Protein AF-A0A935AK00-F1 (afdb_monomer_lite)

Structure (mmCIF, N/CA/C/O backbone):
data_AF-A0A935AK00-F1
#
_entry.id   AF-A0A935AK00-F1
#
loop_
_atom_site.group_PDB
_atom_site.id
_atom_site.type_symbol
_atom_site.label_atom_id
_atom_site.label_alt_id
_atom_site.label_comp_id
_atom_site.label_asym_id
_atom_site.label_entity_id
_atom_site.label_seq_id
_atom_site.pdbx_PDB_ins_code
_atom_site.Cartn_x
_atom_site.Cartn_y
_atom_site.Cartn_z
_atom_site.occupancy
_atom_site.B_iso_or_equiv
_atom_site.auth_seq_id
_atom_site.auth_comp_id
_atom_site.auth_asym_id
_atom_site.auth_atom_id
_atom_site.pdbx_PDB_model_num
ATOM 1 N N . MET A 1 1 ? 12.356 0.654 -37.102 1.00 52.47 1 MET A N 1
ATOM 2 C CA . MET A 1 1 ? 11.130 1.176 -36.455 1.00 52.47 1 MET A CA 1
ATOM 3 C C . MET A 1 1 ? 11.361 2.660 -36.220 1.00 52.47 1 MET A C 1
ATOM 5 O O . MET A 1 1 ? 12.480 2.966 -35.830 1.00 52.47 1 MET A O 1
ATOM 9 N N . PRO A 1 2 ? 10.416 3.569 -36.516 1.00 53.50 2 PRO A N 1
ATOM 10 C CA . PRO A 1 2 ? 10.670 5.002 -36.374 1.00 53.50 2 PRO A CA 1
ATOM 11 C C . PRO A 1 2 ? 10.913 5.321 -34.895 1.00 53.50 2 PRO A C 1
ATOM 13 O O . PRO A 1 2 ? 10.104 4.931 -34.055 1.00 53.50 2 PRO A O 1
ATOM 16 N N . GLU A 1 3 ? 12.024 5.985 -34.583 1.00 53.09 3 GLU A N 1
ATOM 17 C CA . GLU A 1 3 ? 12.481 6.268 -33.212 1.00 53.09 3 GLU A CA 1
ATOM 18 C C . GLU A 1 3 ? 11.449 7.058 -32.379 1.00 53.09 3 GLU A C 1
ATOM 20 O O . GLU A 1 3 ? 11.366 6.891 -31.158 1.00 53.09 3 GLU A O 1
ATOM 25 N N . ASP A 1 4 ? 10.591 7.846 -33.033 1.00 55.22 4 ASP A N 1
ATOM 26 C CA . ASP A 1 4 ? 9.496 8.590 -32.396 1.00 55.22 4 ASP A CA 1
ATOM 27 C C . ASP A 1 4 ? 8.400 7.679 -31.824 1.00 55.22 4 ASP A C 1
ATOM 29 O O . ASP A 1 4 ? 7.895 7.913 -30.726 1.00 55.22 4 ASP A O 1
ATOM 33 N N . LEU A 1 5 ? 8.101 6.568 -32.504 1.00 57.00 5 LEU A N 1
ATOM 34 C CA . LEU A 1 5 ? 7.091 5.593 -32.078 1.00 57.00 5 LEU A CA 1
ATOM 35 C C . LEU A 1 5 ? 7.535 4.833 -30.822 1.00 57.00 5 LEU A C 1
ATOM 37 O O . LEU A 1 5 ? 6.721 4.535 -29.949 1.00 57.00 5 LEU A O 1
ATOM 41 N N . SER A 1 6 ? 8.838 4.560 -30.700 1.00 57.97 6 SER A N 1
ATOM 42 C CA . SER A 1 6 ? 9.417 4.017 -29.469 1.00 57.97 6 SER A CA 1
ATOM 43 C C . SER A 1 6 ? 9.352 5.024 -28.323 1.00 57.97 6 SER A C 1
ATOM 45 O O . SER A 1 6 ? 8.988 4.647 -27.214 1.00 57.97 6 SER A O 1
ATOM 47 N N . LYS A 1 7 ? 9.637 6.306 -28.579 1.00 61.53 7 LYS A N 1
ATOM 48 C CA . LYS A 1 7 ? 9.660 7.359 -27.552 1.00 61.53 7 LYS A CA 1
ATOM 49 C C . LYS A 1 7 ? 8.280 7.628 -26.952 1.00 61.53 7 LYS A C 1
ATOM 51 O O . LYS A 1 7 ? 8.163 7.766 -25.734 1.00 61.53 7 LYS A O 1
ATOM 56 N N . ASP A 1 8 ? 7.245 7.666 -27.785 1.00 64.31 8 ASP A N 1
ATOM 57 C CA . ASP A 1 8 ? 5.870 7.866 -27.325 1.00 64.31 8 ASP A CA 1
ATOM 58 C C . ASP A 1 8 ? 5.334 6.641 -26.577 1.00 64.31 8 ASP A C 1
ATOM 60 O O . ASP A 1 8 ? 4.762 6.793 -25.499 1.00 64.31 8 ASP A O 1
ATOM 64 N N . TYR A 1 9 ? 5.623 5.425 -27.054 1.00 60.72 9 TYR A N 1
ATOM 65 C CA . TYR A 1 9 ? 5.272 4.187 -26.345 1.00 60.72 9 TYR A CA 1
ATOM 66 C C . TYR A 1 9 ? 5.891 4.123 -24.939 1.00 60.72 9 TYR A C 1
ATOM 68 O O . TYR A 1 9 ? 5.256 3.730 -23.959 1.00 60.72 9 TYR A O 1
ATOM 76 N N . ILE A 1 10 ? 7.139 4.566 -24.837 1.00 62.12 10 ILE A N 1
ATOM 77 C CA . ILE A 1 10 ? 7.905 4.649 -23.601 1.00 62.12 10 ILE A CA 1
ATOM 78 C C . ILE A 1 10 ? 7.312 5.678 -22.621 1.00 62.12 10 ILE A C 1
ATOM 80 O O . ILE A 1 10 ? 7.187 5.393 -21.427 1.00 62.12 10 ILE A O 1
ATOM 84 N N . LYS A 1 11 ? 6.904 6.857 -23.108 1.00 65.69 11 LYS A N 1
ATOM 85 C CA . LYS A 1 11 ? 6.195 7.852 -22.287 1.00 65.69 11 LYS A CA 1
ATOM 86 C C . LYS A 1 11 ? 4.871 7.306 -21.763 1.00 65.69 11 LYS A C 1
ATOM 88 O O . LYS A 1 11 ? 4.538 7.545 -20.605 1.00 65.69 11 LYS A O 1
ATOM 93 N N . THR A 1 12 ? 4.139 6.548 -22.579 1.00 67.00 12 THR A N 1
ATOM 94 C CA . THR A 1 12 ? 2.897 5.897 -22.149 1.00 67.00 12 THR A CA 1
ATOM 95 C C . THR A 1 12 ? 3.153 4.887 -21.031 1.00 67.00 12 THR A C 1
ATOM 97 O O . THR A 1 12 ? 2.431 4.891 -20.039 1.00 67.00 12 THR A O 1
ATOM 100 N N . LEU A 1 13 ? 4.210 4.074 -21.126 1.00 63.88 13 LEU A N 1
ATOM 101 C CA . LEU A 1 13 ? 4.584 3.134 -20.062 1.00 63.88 13 LEU A CA 1
ATOM 102 C C . LEU A 1 13 ? 4.926 3.842 -18.742 1.00 63.88 13 LEU A C 1
ATOM 104 O O . LEU A 1 13 ? 4.457 3.425 -17.687 1.00 63.88 13 LEU A O 1
ATOM 108 N N . LEU A 1 14 ? 5.689 4.937 -18.794 1.00 66.19 14 LEU A N 1
ATOM 109 C CA . LEU A 1 14 ? 5.987 5.760 -17.614 1.00 66.19 14 LEU A CA 1
ATOM 110 C C . LEU A 1 14 ? 4.729 6.382 -17.003 1.00 66.19 14 LEU A C 1
ATOM 112 O O . LEU A 1 14 ? 4.577 6.361 -15.783 1.00 66.19 14 LEU A O 1
ATOM 116 N N . SER A 1 15 ? 3.816 6.876 -17.842 1.00 70.94 15 SER A N 1
ATOM 117 C CA . SER A 1 15 ? 2.533 7.434 -17.403 1.00 70.94 15 SER A CA 1
ATOM 118 C C . SER A 1 15 ? 1.690 6.406 -16.649 1.00 70.94 15 SER A C 1
ATOM 120 O O . SER A 1 15 ? 1.143 6.720 -15.598 1.00 70.94 15 SER A O 1
ATOM 122 N N . ILE A 1 16 ? 1.622 5.167 -17.147 1.00 68.06 16 ILE A N 1
ATOM 123 C CA . ILE A 1 16 ? 0.870 4.080 -16.500 1.00 68.06 16 ILE A CA 1
ATOM 124 C C . ILE A 1 16 ? 1.458 3.768 -15.117 1.00 68.06 16 ILE A C 1
ATOM 126 O O . ILE A 1 16 ? 0.729 3.636 -14.137 1.00 68.06 16 ILE A O 1
ATOM 130 N N . VAL A 1 17 ? 2.788 3.708 -15.004 1.00 66.94 17 VAL A N 1
ATOM 131 C CA . VAL A 1 17 ? 3.450 3.445 -13.717 1.00 66.94 17 VAL A CA 1
ATOM 132 C C . VAL A 1 17 ? 3.269 4.610 -12.734 1.00 66.94 17 VAL A C 1
ATOM 134 O O . VAL A 1 17 ? 3.148 4.392 -11.528 1.00 66.94 17 VAL A O 1
ATOM 137 N N . GLU A 1 18 ? 3.231 5.855 -13.213 1.00 72.12 18 GLU A N 1
ATOM 138 C CA . GLU A 1 18 ? 2.885 7.014 -12.381 1.00 72.12 18 GLU A CA 1
ATOM 139 C C . GLU A 1 18 ? 1.427 7.006 -11.907 1.00 72.12 18 GLU A C 1
ATOM 141 O O . GLU A 1 18 ? 1.157 7.417 -10.776 1.00 72.12 18 GLU A O 1
ATOM 146 N N . GLU A 1 19 ? 0.490 6.536 -12.726 1.00 72.88 19 GLU A N 1
ATOM 147 C CA . GLU A 1 19 ? -0.912 6.379 -12.328 1.00 72.88 19 GLU A CA 1
ATOM 148 C C . GLU A 1 19 ? -1.078 5.313 -11.240 1.00 72.88 19 GLU A C 1
ATOM 150 O O . GLU A 1 19 ? -1.693 5.596 -10.208 1.00 72.88 19 GLU A O 1
ATOM 155 N N . ASP A 1 20 ? -0.443 4.147 -11.388 1.00 67.75 20 ASP A N 1
ATOM 156 C CA . ASP A 1 20 ? -0.461 3.093 -10.363 1.00 67.75 20 ASP A CA 1
ATOM 157 C C . ASP A 1 20 ? 0.139 3.578 -9.036 1.00 67.75 20 ASP A C 1
ATOM 159 O O . ASP A 1 20 ? -0.385 3.315 -7.949 1.00 67.75 20 ASP A O 1
ATOM 163 N N . LYS A 1 21 ? 1.211 4.370 -9.107 1.00 69.69 21 LYS A N 1
ATOM 164 C CA . LYS A 1 21 ? 1.796 5.039 -7.942 1.00 69.69 21 LYS A CA 1
ATOM 165 C C . LYS A 1 21 ? 0.795 5.955 -7.241 1.00 69.69 21 LYS A C 1
ATOM 167 O O . LYS A 1 21 ? 0.664 5.884 -6.019 1.00 69.69 21 LYS A O 1
ATOM 172 N N . LYS A 1 22 ? 0.093 6.812 -7.988 1.00 75.50 22 LYS A N 1
ATOM 173 C CA . LYS A 1 22 ? -0.925 7.713 -7.421 1.00 75.50 22 LYS A CA 1
ATOM 174 C C . LYS A 1 22 ? -2.040 6.924 -6.740 1.00 75.50 22 LYS A C 1
ATOM 176 O O . LYS A 1 22 ? -2.446 7.295 -5.642 1.00 75.50 22 LYS A O 1
ATOM 181 N N . ALA A 1 23 ? -2.482 5.822 -7.346 1.00 73.31 23 ALA A N 1
ATOM 182 C CA . ALA A 1 23 ? -3.500 4.953 -6.767 1.00 73.31 23 ALA A CA 1
ATOM 183 C C . ALA A 1 23 ? -3.042 4.341 -5.431 1.00 73.31 23 ALA A C 1
ATOM 185 O O . ALA A 1 23 ? -3.767 4.416 -4.442 1.00 73.31 23 ALA A O 1
ATOM 186 N N . ILE A 1 24 ? -1.819 3.804 -5.355 1.00 73.25 24 ILE A N 1
ATOM 187 C CA . ILE A 1 24 ? -1.280 3.235 -4.105 1.00 73.25 24 ILE A CA 1
ATOM 188 C C . ILE A 1 24 ? -1.108 4.311 -3.026 1.00 73.25 24 ILE A C 1
ATOM 190 O O . ILE A 1 24 ? -1.413 4.078 -1.856 1.00 73.25 24 ILE A O 1
ATOM 194 N N . LEU A 1 25 ? -0.656 5.505 -3.408 1.00 75.25 25 LEU A N 1
ATOM 195 C CA . LEU A 1 25 ? -0.482 6.618 -2.477 1.00 75.25 25 LEU A CA 1
ATOM 196 C C . LEU A 1 25 ? -1.823 7.086 -1.892 1.00 75.25 25 LEU A C 1
ATOM 198 O O . LEU A 1 25 ? -1.876 7.466 -0.724 1.00 75.25 25 LEU A O 1
ATOM 202 N N . LEU A 1 26 ? -2.908 6.984 -2.667 1.00 79.06 26 LEU A N 1
ATOM 203 C CA . LEU A 1 26 ? -4.265 7.240 -2.192 1.00 79.06 26 LEU A CA 1
ATOM 204 C C . LEU A 1 26 ? -4.685 6.244 -1.102 1.00 79.06 26 LEU A C 1
ATOM 206 O O . LEU A 1 26 ? -5.230 6.673 -0.089 1.00 79.06 26 LEU A O 1
ATOM 210 N N . TYR A 1 27 ? -4.386 4.948 -1.263 1.00 74.06 27 TYR A N 1
ATOM 211 C CA . TYR A 1 27 ? -4.662 3.939 -0.228 1.00 74.06 27 TYR A CA 1
ATOM 212 C C . TYR A 1 27 ? -3.902 4.232 1.070 1.00 74.06 27 TYR A C 1
ATOM 214 O O . TYR A 1 27 ? -4.494 4.231 2.145 1.00 74.06 27 TYR A O 1
ATOM 222 N N . VAL A 1 28 ? -2.612 4.570 0.971 1.00 76.19 28 VAL A N 1
ATOM 223 C CA . VAL A 1 28 ? -1.788 4.934 2.136 1.00 76.19 28 VAL A CA 1
ATOM 224 C C . VAL A 1 28 ? -2.332 6.182 2.837 1.00 76.19 28 VAL A C 1
ATOM 226 O O . VAL A 1 28 ? -2.444 6.205 4.062 1.00 76.19 28 VAL A O 1
ATOM 229 N N . ALA A 1 29 ? -2.682 7.220 2.072 1.00 80.00 29 ALA A N 1
ATOM 230 C CA . ALA A 1 29 ? -3.234 8.457 2.615 1.00 80.00 29 ALA A CA 1
ATOM 231 C C . ALA A 1 29 ? -4.599 8.232 3.279 1.00 80.00 29 ALA A C 1
ATOM 233 O O . ALA A 1 29 ? -4.868 8.807 4.331 1.00 80.00 29 ALA A O 1
ATOM 234 N N . PHE A 1 30 ? -5.437 7.376 2.691 1.00 79.62 30 PHE A N 1
ATOM 235 C CA . PHE A 1 30 ? -6.723 6.991 3.257 1.00 79.62 30 PHE A CA 1
ATOM 236 C C . PHE A 1 30 ? -6.558 6.273 4.600 1.00 79.62 30 PHE A C 1
ATOM 238 O O . PHE A 1 30 ? -7.171 6.691 5.580 1.00 79.62 30 PHE A O 1
ATOM 245 N N . ASP A 1 31 ? -5.691 5.261 4.680 1.00 79.88 31 ASP A N 1
ATOM 246 C CA . ASP A 1 31 ? -5.449 4.522 5.926 1.00 79.88 31 ASP A CA 1
ATOM 247 C C . ASP A 1 31 ? -4.931 5.450 7.036 1.00 79.88 31 ASP A C 1
ATOM 249 O O . ASP A 1 31 ? -5.418 5.410 8.167 1.00 79.88 31 ASP A O 1
ATOM 253 N N . LEU A 1 32 ? -4.002 6.353 6.704 1.00 80.00 32 LEU A N 1
ATOM 254 C CA . LEU A 1 32 ? -3.518 7.389 7.621 1.00 80.00 32 LEU A CA 1
ATOM 255 C C . LEU A 1 32 ? -4.634 8.336 8.076 1.00 80.00 32 LEU A C 1
ATOM 257 O O . LEU A 1 32 ? -4.722 8.635 9.264 1.00 80.00 32 LEU A O 1
ATOM 261 N N . ALA A 1 33 ? -5.499 8.784 7.163 1.00 82.38 33 ALA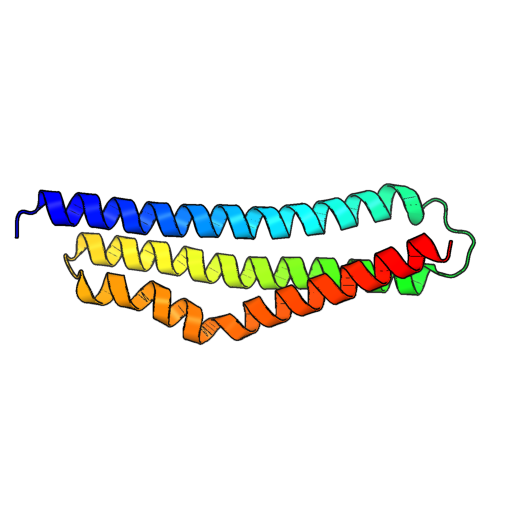 A N 1
ATOM 262 C CA . ALA A 1 33 ? -6.615 9.665 7.492 1.00 82.38 33 ALA A CA 1
ATOM 263 C C . ALA A 1 33 ? -7.618 8.985 8.433 1.00 82.38 33 ALA A C 1
ATOM 265 O O . ALA A 1 33 ? -8.024 9.587 9.426 1.00 82.38 33 ALA A O 1
ATOM 266 N N . VAL A 1 34 ? -7.968 7.720 8.171 1.0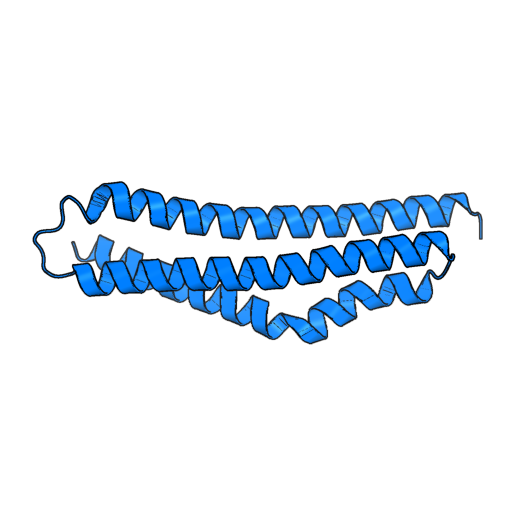0 80.75 34 VAL A N 1
ATOM 267 C CA . VAL A 1 34 ? -8.838 6.920 9.048 1.00 80.75 34 VAL A CA 1
ATOM 268 C C . VAL A 1 34 ? -8.210 6.775 10.430 1.00 80.75 34 VAL A C 1
ATOM 270 O O . VAL A 1 34 ? -8.892 6.963 11.440 1.00 80.75 34 VAL A O 1
ATOM 273 N N . VAL A 1 35 ? -6.904 6.504 10.494 1.00 80.00 35 VAL A N 1
ATOM 274 C CA . VAL A 1 35 ? -6.182 6.399 11.764 1.00 80.00 35 VAL A CA 1
ATOM 275 C C . VAL A 1 35 ? -6.213 7.721 12.532 1.00 80.00 35 VAL A C 1
ATOM 277 O O . VAL A 1 35 ? -6.598 7.736 13.702 1.00 80.00 35 VAL A O 1
ATOM 280 N N . SER A 1 36 ? -5.874 8.835 11.879 1.00 76.81 36 SER A N 1
ATOM 281 C CA . SER A 1 36 ? -5.877 10.169 12.488 1.00 76.81 36 SER A CA 1
ATOM 282 C C . SER A 1 36 ? -7.263 10.593 12.975 1.00 76.81 36 SER A C 1
ATOM 284 O O . SER A 1 36 ? -7.383 11.110 14.083 1.00 76.81 36 SER A O 1
ATOM 286 N N . LEU A 1 37 ? -8.310 10.347 12.184 1.00 79.50 37 LEU A N 1
ATOM 287 C CA . LEU A 1 37 ? -9.680 10.720 12.531 1.00 79.50 37 LEU A CA 1
ATOM 288 C C . LEU A 1 37 ? -10.197 9.902 13.720 1.00 79.50 37 LEU A C 1
ATOM 290 O O . LEU A 1 37 ? -10.723 10.460 14.679 1.00 79.50 37 LEU A O 1
ATOM 294 N N . THR A 1 38 ? -9.945 8.591 13.723 1.00 74.50 38 THR A N 1
ATOM 295 C CA . THR A 1 38 ? -10.355 7.704 14.823 1.00 74.50 38 THR A CA 1
ATOM 296 C C . THR A 1 38 ? -9.615 8.024 16.127 1.00 74.50 38 THR A C 1
ATOM 298 O O . THR A 1 38 ? -10.224 8.009 17.199 1.00 74.50 38 THR A O 1
ATOM 301 N N . LEU A 1 39 ? -8.318 8.353 16.052 1.00 71.62 39 LEU A N 1
ATOM 302 C CA . LEU A 1 39 ? -7.536 8.834 17.197 1.00 71.62 39 LEU A CA 1
ATOM 303 C C . LEU A 1 39 ? -8.086 10.157 17.742 1.00 71.62 39 LEU A C 1
ATOM 305 O O . LEU A 1 3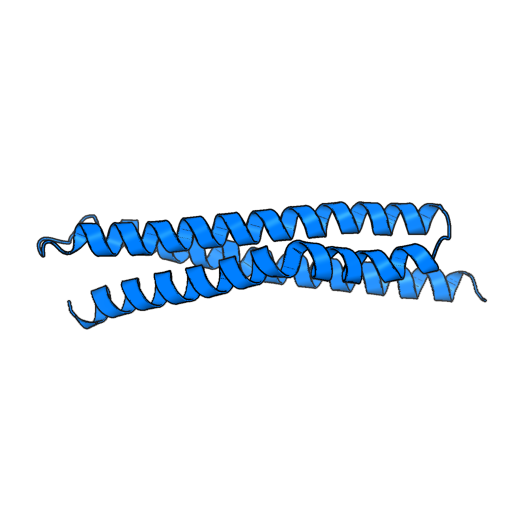9 ? -8.165 10.325 18.957 1.00 71.62 39 LEU A O 1
ATOM 309 N N . SER A 1 40 ? -8.480 11.071 16.851 1.00 69.50 40 SER A N 1
ATOM 310 C CA . SER A 1 40 ? -8.995 12.389 17.225 1.00 69.50 40 SER A CA 1
ATOM 311 C C . SER A 1 40 ? -10.397 12.339 17.840 1.00 69.50 40 SER A C 1
ATOM 313 O O . SER A 1 40 ? -10.688 13.142 18.722 1.00 69.50 40 SER A O 1
ATOM 315 N N . GLU A 1 41 ? -11.270 11.434 17.385 1.00 69.19 41 GLU A N 1
ATOM 316 C CA . GLU A 1 41 ? -12.663 11.356 17.846 1.00 69.19 41 GLU A CA 1
ATOM 317 C C . GLU A 1 41 ? -12.863 10.402 19.033 1.00 69.19 41 GLU A C 1
ATOM 319 O O . GLU A 1 41 ? -13.530 10.764 20.001 1.00 69.19 41 GLU A O 1
ATOM 324 N N . LYS A 1 42 ? -12.307 9.181 18.986 1.00 62.50 42 LYS A N 1
ATOM 325 C CA . LYS A 1 42 ? -12.678 8.109 19.931 1.00 62.50 42 LYS A CA 1
ATOM 326 C C . LYS A 1 42 ? -11.726 7.927 21.103 1.00 62.50 42 LYS A C 1
ATOM 328 O O . LYS A 1 42 ? -12.203 7.658 22.201 1.00 62.50 42 LYS A O 1
ATOM 333 N N . LEU A 1 43 ? -10.415 8.099 20.927 1.00 55.00 43 LEU A N 1
ATOM 334 C CA . LEU A 1 43 ? -9.467 7.852 22.027 1.00 55.00 43 LEU A CA 1
ATOM 335 C C . LEU A 1 43 ? -9.592 8.895 23.158 1.00 55.00 43 LEU A C 1
ATOM 337 O O . LEU A 1 43 ? -9.195 8.638 24.287 1.00 55.00 43 LEU A O 1
ATOM 341 N N . LEU A 1 44 ? -10.201 10.052 22.874 1.00 52.94 44 LEU A N 1
ATOM 342 C CA . LEU A 1 44 ? -10.514 11.090 23.863 1.00 52.94 44 LEU A CA 1
ATOM 343 C C . LEU A 1 44 ? -11.912 10.952 24.500 1.00 52.94 44 LEU A C 1
ATOM 345 O O . LEU A 1 44 ? -12.195 11.653 25.471 1.00 52.94 44 LEU A O 1
ATOM 349 N N . GLN A 1 45 ? -12.791 10.086 23.977 1.00 57.84 45 GLN A N 1
ATOM 350 C CA . GLN A 1 45 ? -14.191 9.976 24.423 1.00 57.84 45 GLN A CA 1
ATOM 351 C C . GLN A 1 45 ? -14.621 8.572 24.877 1.00 57.84 45 GLN A C 1
ATOM 353 O O . GLN A 1 45 ? -15.657 8.455 25.537 1.00 57.84 45 GLN A O 1
ATOM 358 N N . ASP A 1 46 ? -13.876 7.512 24.554 1.00 55.94 46 ASP A N 1
ATOM 359 C CA . ASP A 1 46 ? -14.299 6.144 24.859 1.00 55.94 46 ASP A CA 1
ATOM 360 C C . ASP A 1 46 ? -14.169 5.827 26.363 1.00 55.94 46 ASP A C 1
ATOM 362 O O . ASP A 1 46 ? -13.082 5.760 26.923 1.00 55.94 46 ASP A O 1
ATOM 366 N N . LYS A 1 47 ? -15.310 5.628 27.036 1.00 56.75 47 LYS A N 1
ATOM 367 C CA . LYS A 1 47 ? -15.405 5.106 28.416 1.00 56.75 47 LYS A CA 1
ATOM 368 C C . LYS A 1 47 ? -15.788 3.615 28.446 1.00 56.75 47 LYS A C 1
ATOM 370 O O . LYS A 1 47 ? -16.058 3.078 29.518 1.00 56.75 47 LYS A O 1
ATOM 375 N N . GLY A 1 48 ? -15.868 2.955 27.285 1.00 59.44 48 GLY A N 1
ATOM 376 C CA . GLY A 1 48 ? -16.523 1.655 27.098 1.00 59.44 48 GLY A CA 1
ATOM 377 C C . GLY A 1 48 ? -15.623 0.415 27.114 1.00 59.44 48 GLY A C 1
ATOM 378 O O . GLY A 1 48 ? -16.112 -0.674 26.815 1.00 59.44 48 GLY A O 1
ATOM 379 N N . GLY A 1 49 ? -14.327 0.533 27.428 1.00 66.12 49 GLY A N 1
ATOM 380 C CA . GLY A 1 49 ? -13.407 -0.614 27.539 1.00 66.12 49 GLY A CA 1
ATOM 381 C C . GLY A 1 49 ? -13.063 -1.314 26.212 1.00 66.12 49 GLY A C 1
ATOM 382 O O . GLY A 1 49 ? -12.501 -2.409 26.224 1.00 66.12 49 GLY A O 1
ATOM 383 N N . ARG A 1 50 ? -13.390 -0.703 25.063 1.00 71.62 50 ARG A N 1
ATOM 384 C CA . ARG A 1 50 ? -13.103 -1.228 23.711 1.00 71.62 50 ARG A CA 1
ATOM 385 C C . ARG A 1 50 ? -11.832 -0.650 23.090 1.00 71.62 50 ARG A C 1
ATOM 387 O O . ARG A 1 50 ? -11.450 -1.054 21.991 1.00 71.62 50 ARG A O 1
ATOM 394 N N . GLU A 1 51 ? -11.142 0.212 23.830 1.00 74.31 51 GLU A N 1
ATOM 395 C CA . GLU A 1 51 ? -9.816 0.751 23.531 1.00 74.31 51 GLU A CA 1
ATOM 396 C C . GLU A 1 51 ? -8.822 -0.275 22.954 1.00 74.31 51 GLU A C 1
ATOM 398 O O . GLU A 1 51 ? -8.211 0.042 21.932 1.00 74.31 51 GLU A O 1
ATOM 403 N N . PRO A 1 52 ? -8.664 -1.509 23.492 1.00 79.38 52 PRO A N 1
ATOM 404 C CA . PRO A 1 52 ? -7.702 -2.457 22.928 1.00 79.38 52 PRO A CA 1
ATOM 405 C C . PRO A 1 52 ? -8.075 -2.922 21.515 1.00 79.38 52 PRO A C 1
ATOM 407 O O . PRO A 1 52 ? -7.188 -3.122 20.688 1.00 79.38 52 PRO A O 1
ATOM 410 N N . PHE A 1 53 ? -9.367 -3.056 21.201 1.00 80.19 53 PHE A N 1
ATOM 411 C CA . PHE A 1 53 ? -9.821 -3.455 19.865 1.00 80.19 53 PHE A CA 1
ATOM 412 C C . PHE A 1 53 ? -9.698 -2.307 18.859 1.00 80.19 53 PHE A C 1
ATOM 414 O O . PHE A 1 53 ? -9.278 -2.532 17.725 1.00 80.19 53 PHE A O 1
ATOM 421 N N . LEU A 1 54 ? -9.988 -1.073 19.284 1.00 79.62 54 LEU A N 1
ATOM 422 C CA . LEU A 1 54 ? -9.745 0.129 18.482 1.00 79.62 54 LEU A CA 1
ATOM 423 C C . LEU A 1 54 ? -8.251 0.294 18.183 1.00 79.62 54 LEU A C 1
ATOM 425 O O . LEU A 1 54 ? -7.874 0.431 17.022 1.00 79.62 54 LEU A O 1
ATOM 429 N N . ALA A 1 55 ? -7.393 0.204 19.202 1.00 82.50 55 ALA A N 1
ATOM 430 C CA . ALA A 1 55 ? -5.944 0.285 19.042 1.00 82.50 55 ALA A CA 1
ATOM 431 C C . ALA A 1 55 ? -5.405 -0.822 18.122 1.00 82.50 55 ALA A C 1
ATOM 433 O O . ALA A 1 55 ? -4.553 -0.558 17.275 1.00 82.50 55 ALA A O 1
ATOM 434 N N . PHE A 1 56 ? -5.938 -2.043 18.232 1.00 84.62 56 PHE A N 1
ATOM 435 C CA . PHE A 1 56 ? -5.567 -3.148 17.352 1.00 84.62 56 PHE A CA 1
ATOM 436 C C . PHE A 1 56 ? -5.988 -2.899 15.894 1.00 84.62 56 PHE A C 1
ATOM 438 O O . PHE A 1 56 ? -5.180 -3.088 14.987 1.00 84.62 56 PHE A O 1
ATOM 445 N N . GLY A 1 57 ? -7.206 -2.402 15.655 1.00 83.75 57 GLY A N 1
ATOM 446 C CA . GLY A 1 57 ? -7.684 -2.045 14.313 1.00 83.75 57 GLY A CA 1
ATOM 447 C C . GLY A 1 57 ? -6.865 -0.927 13.668 1.00 83.75 57 GLY A C 1
ATOM 448 O O . GLY A 1 57 ? -6.487 -1.026 12.503 1.00 83.75 57 GLY A O 1
ATOM 449 N N . LEU A 1 58 ? -6.510 0.098 14.447 1.00 84.88 58 LEU A N 1
ATOM 450 C CA . LEU A 1 58 ? -5.627 1.183 14.008 1.00 84.88 58 LEU A CA 1
ATOM 451 C C . LEU A 1 58 ? -4.212 0.683 13.706 1.00 84.88 58 LEU A C 1
ATOM 453 O O . LEU A 1 58 ? -3.618 1.075 12.703 1.00 84.88 58 LEU A O 1
ATOM 457 N N . GLY A 1 59 ? -3.688 -0.217 14.541 1.00 85.62 59 GLY A N 1
ATOM 458 C CA . GLY A 1 59 ? -2.404 -0.874 14.315 1.00 85.62 59 GLY A CA 1
ATOM 459 C C . GLY A 1 59 ? -2.382 -1.681 13.015 1.00 85.62 59 GLY A C 1
ATOM 460 O O . GLY A 1 59 ? -1.401 -1.616 12.276 1.00 85.62 59 GLY A O 1
ATOM 461 N N . LEU A 1 60 ? -3.474 -2.381 12.691 1.00 86.56 60 LEU A N 1
ATOM 462 C CA . LEU A 1 60 ? -3.618 -3.097 11.420 1.00 86.56 60 LEU A CA 1
ATOM 463 C C . LEU A 1 60 ? -3.632 -2.141 10.221 1.00 86.56 60 LEU A C 1
ATOM 465 O O . LEU A 1 60 ? -2.936 -2.405 9.245 1.00 86.56 60 LEU A O 1
ATOM 469 N N . LEU A 1 61 ? -4.345 -1.012 10.291 1.00 85.88 61 LEU A N 1
ATOM 470 C CA . LEU A 1 61 ? -4.329 -0.016 9.210 1.00 85.88 61 LEU A CA 1
ATOM 471 C C . LEU A 1 61 ? -2.946 0.614 9.010 1.00 85.88 61 LEU A C 1
ATOM 473 O O . LEU A 1 61 ? -2.490 0.759 7.879 1.00 85.88 61 LEU A O 1
ATOM 477 N N . LEU A 1 62 ? -2.233 0.926 10.095 1.00 86.38 62 LEU A N 1
ATOM 478 C CA . LEU A 1 62 ? -0.846 1.398 10.027 1.00 86.38 62 LEU A CA 1
ATOM 479 C C . LEU A 1 62 ? 0.086 0.352 9.399 1.00 86.38 62 LEU A C 1
ATOM 481 O O . LEU A 1 62 ? 0.943 0.694 8.581 1.00 86.38 62 LEU A O 1
ATOM 485 N N . LEU A 1 63 ? -0.092 -0.925 9.750 1.00 87.56 63 LEU A N 1
ATOM 486 C CA . LEU A 1 63 ? 0.654 -2.028 9.149 1.00 87.56 63 LEU A CA 1
ATOM 487 C C . LEU A 1 63 ? 0.353 -2.145 7.646 1.00 87.56 63 LEU A C 1
ATOM 489 O O . LEU A 1 63 ? 1.283 -2.278 6.850 1.00 87.56 63 LEU A O 1
ATOM 493 N N . ALA A 1 64 ? -0.921 -2.058 7.252 1.00 84.38 64 ALA A N 1
ATOM 494 C CA . ALA A 1 64 ? -1.341 -2.080 5.853 1.00 84.38 64 ALA A CA 1
ATOM 495 C C . ALA A 1 64 ? -0.713 -0.927 5.060 1.00 84.38 64 ALA A C 1
ATOM 497 O O . ALA A 1 64 ? -0.074 -1.172 4.036 1.00 84.38 64 ALA A O 1
ATOM 498 N N . ALA A 1 65 ? -0.782 0.302 5.580 1.00 80.62 65 ALA A N 1
ATOM 499 C CA . ALA A 1 65 ? -0.145 1.472 4.985 1.00 80.62 65 ALA A CA 1
ATOM 500 C C . ALA A 1 65 ? 1.370 1.272 4.795 1.00 80.62 65 ALA A C 1
ATOM 502 O O . ALA A 1 65 ? 1.914 1.580 3.733 1.00 80.62 65 ALA A O 1
ATOM 503 N N . GLY A 1 66 ? 2.060 0.694 5.786 1.00 83.44 66 GLY A N 1
ATOM 504 C CA . GLY A 1 66 ? 3.485 0.366 5.690 1.00 83.44 66 GLY A CA 1
ATOM 505 C C . GLY A 1 66 ? 3.801 -0.676 4.609 1.00 83.44 66 GLY A C 1
ATOM 506 O O . GLY A 1 66 ? 4.776 -0.529 3.866 1.00 83.44 66 GLY A O 1
ATOM 507 N N . LEU A 1 67 ? 2.966 -1.709 4.471 1.00 83.81 67 LEU A N 1
ATOM 508 C CA . LEU A 1 67 ? 3.113 -2.731 3.432 1.00 83.81 67 LEU A CA 1
ATOM 509 C C . LEU A 1 67 ? 2.843 -2.161 2.030 1.00 83.81 67 LEU A C 1
ATOM 511 O O . LEU A 1 67 ? 3.632 -2.413 1.114 1.00 83.81 67 LEU A O 1
ATOM 515 N N . PHE A 1 68 ? 1.804 -1.334 1.869 1.00 80.44 68 PHE A N 1
ATOM 516 C CA . PHE A 1 68 ? 1.538 -0.612 0.621 1.00 80.44 68 PHE A CA 1
ATOM 517 C C . PHE A 1 68 ? 2.678 0.336 0.258 1.00 80.44 68 PHE A C 1
ATOM 519 O O . PHE A 1 68 ? 3.104 0.365 -0.896 1.00 80.44 68 PHE A O 1
ATOM 526 N N . PHE A 1 69 ? 3.235 1.056 1.234 1.00 78.88 69 PHE A N 1
ATOM 527 C CA . PHE A 1 69 ? 4.384 1.930 1.014 1.00 78.88 69 PHE A CA 1
ATOM 528 C C . PHE A 1 69 ? 5.636 1.150 0.591 1.00 78.88 69 PHE A C 1
ATOM 530 O O . PHE A 1 69 ? 6.366 1.572 -0.307 1.00 78.88 69 PHE A O 1
ATOM 537 N N . SER A 1 70 ? 5.879 -0.015 1.195 1.00 81.31 70 SER A N 1
ATOM 538 C CA . SER A 1 70 ? 6.981 -0.898 0.804 1.00 81.31 70 SER A CA 1
ATOM 539 C C . SER A 1 70 ? 6.830 -1.375 -0.642 1.00 81.31 70 SER A C 1
ATOM 541 O O . SER A 1 70 ? 7.775 -1.280 -1.428 1.00 81.31 70 SER A O 1
ATOM 543 N N . TYR A 1 71 ? 5.627 -1.810 -1.029 1.00 79.56 71 TYR A N 1
ATOM 544 C CA . TYR A 1 71 ? 5.322 -2.199 -2.406 1.00 79.56 71 TYR A CA 1
ATOM 545 C C . TYR A 1 71 ? 5.483 -1.021 -3.385 1.00 79.56 71 TYR A C 1
ATOM 547 O O . TYR A 1 71 ? 6.185 -1.139 -4.391 1.00 79.56 71 TYR A O 1
ATOM 555 N N . PHE A 1 72 ? 4.941 0.151 -3.039 1.00 75.19 72 PHE A N 1
ATOM 556 C CA . PHE A 1 72 ? 5.093 1.393 -3.800 1.00 75.19 72 PHE A CA 1
ATOM 557 C C . PHE A 1 72 ? 6.559 1.760 -4.028 1.00 75.19 72 PHE A C 1
ATOM 559 O O . PHE A 1 72 ? 6.950 2.097 -5.144 1.00 75.19 72 PHE A O 1
ATOM 566 N N . ARG A 1 73 ? 7.396 1.677 -2.988 1.00 78.50 73 ARG A N 1
ATOM 567 C CA . ARG A 1 73 ? 8.821 2.007 -3.084 1.00 78.50 73 ARG A CA 1
ATOM 568 C C . ARG A 1 73 ? 9.534 1.112 -4.094 1.00 78.50 73 ARG A C 1
ATOM 570 O O . ARG A 1 73 ? 10.359 1.605 -4.861 1.00 78.50 73 ARG A O 1
ATOM 577 N N . LYS A 1 74 ? 9.209 -0.180 -4.124 1.00 80.00 74 LYS A N 1
ATOM 578 C CA . LYS A 1 74 ? 9.790 -1.127 -5.086 1.00 80.00 74 LYS A CA 1
ATOM 579 C C . LYS A 1 74 ? 9.331 -0.833 -6.511 1.00 80.00 74 LYS A C 1
ATOM 581 O O . LYS A 1 74 ? 10.157 -0.751 -7.412 1.00 80.00 74 LYS A O 1
ATOM 586 N N . MET A 1 75 ? 8.045 -0.543 -6.689 1.00 75.31 75 MET A N 1
ATOM 587 C CA . MET A 1 75 ? 7.498 -0.093 -7.970 1.00 75.31 75 MET A CA 1
ATOM 588 C C . MET A 1 75 ? 8.126 1.233 -8.435 1.00 75.31 75 MET A C 1
ATOM 590 O O . MET A 1 75 ? 8.369 1.440 -9.623 1.00 75.31 75 MET A O 1
ATOM 594 N N . HIS A 1 76 ? 8.466 2.120 -7.496 1.00 73.25 76 HIS A N 1
ATOM 595 C CA . HIS A 1 76 ? 9.152 3.375 -7.773 1.00 73.25 76 HIS A CA 1
ATOM 596 C C . HIS A 1 76 ? 10.592 3.189 -8.246 1.00 73.25 76 HIS A C 1
ATOM 598 O O . HIS A 1 76 ? 10.971 3.797 -9.246 1.00 73.25 76 HIS A O 1
ATOM 604 N N . LEU A 1 77 ? 11.360 2.317 -7.593 1.00 76.00 77 LEU A N 1
ATOM 605 C CA . LEU A 1 77 ? 12.709 1.954 -8.037 1.00 76.00 77 LEU A CA 1
ATOM 606 C C . LEU A 1 77 ? 12.687 1.288 -9.418 1.00 76.00 77 LEU A C 1
ATOM 608 O O . LEU A 1 77 ? 13.469 1.662 -10.287 1.00 76.00 77 LEU A O 1
ATOM 612 N N . ALA A 1 78 ? 11.721 0.405 -9.661 1.00 72.75 78 ALA A N 1
ATOM 613 C CA . ALA A 1 78 ? 11.526 -0.220 -10.964 1.00 72.75 78 ALA A CA 1
ATOM 614 C C . ALA A 1 78 ? 11.221 0.795 -12.077 1.00 72.75 78 ALA A C 1
ATOM 616 O O . ALA A 1 78 ? 11.610 0.602 -13.222 1.00 72.75 78 ALA A O 1
ATOM 617 N N . THR A 1 79 ? 10.588 1.928 -11.755 1.00 67.88 79 THR A N 1
ATOM 618 C CA . THR A 1 79 ? 10.375 3.008 -12.736 1.00 67.88 79 THR A CA 1
ATOM 619 C C . THR A 1 79 ? 11.684 3.670 -13.156 1.00 67.88 79 THR A C 1
ATOM 621 O O . THR A 1 79 ? 11.837 4.024 -14.321 1.00 67.88 79 THR A O 1
ATOM 624 N N . PHE A 1 80 ? 12.637 3.830 -12.233 1.00 69.69 80 PHE A N 1
ATOM 625 C CA . PHE A 1 80 ? 13.972 4.328 -12.572 1.00 69.69 80 PHE A CA 1
ATOM 626 C C . PHE A 1 80 ? 14.752 3.321 -13.413 1.00 69.69 80 PHE A C 1
ATOM 628 O O . PHE A 1 80 ? 15.481 3.715 -14.319 1.00 69.69 80 PHE A O 1
ATOM 635 N N . GLU A 1 81 ? 14.576 2.026 -13.155 1.00 70.56 81 GLU A N 1
ATOM 636 C CA . GLU A 1 81 ? 15.193 0.975 -13.962 1.00 70.56 81 GLU A CA 1
ATOM 637 C C . GLU A 1 81 ? 14.604 0.929 -15.376 1.00 70.56 81 GLU A C 1
ATOM 639 O O . GLU A 1 81 ? 15.354 0.876 -16.350 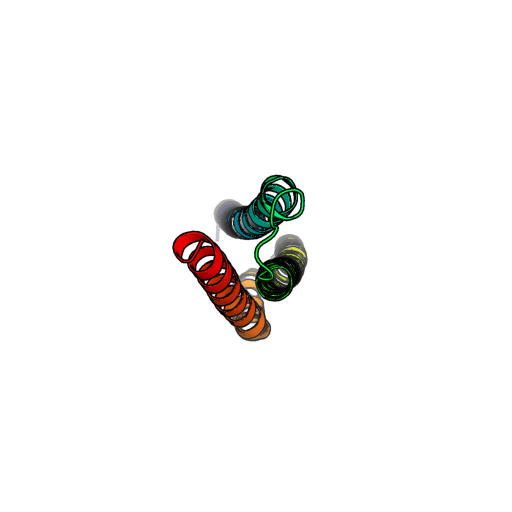1.00 70.56 81 GLU A O 1
ATOM 644 N N . ILE A 1 82 ? 13.280 1.083 -15.502 1.00 68.94 82 ILE A N 1
ATOM 645 C CA . ILE A 1 82 ? 12.616 1.290 -16.792 1.00 68.94 82 ILE A CA 1
ATOM 646 C C . ILE A 1 82 ? 13.208 2.521 -17.469 1.00 68.94 82 ILE A C 1
ATOM 648 O O . ILE A 1 82 ? 13.626 2.401 -18.613 1.00 68.94 82 ILE A O 1
ATOM 652 N N . ALA A 1 83 ? 13.327 3.655 -16.765 1.00 67.88 83 ALA A N 1
ATOM 653 C CA . ALA A 1 83 ? 13.891 4.893 -17.302 1.00 67.88 83 ALA A CA 1
ATOM 654 C C . ALA A 1 83 ? 15.340 4.739 -17.803 1.00 67.88 83 ALA A C 1
ATOM 656 O O . ALA A 1 83 ? 15.683 5.273 -18.856 1.00 67.88 83 ALA A O 1
ATOM 657 N N . ASN A 1 84 ? 16.170 3.958 -17.107 1.00 67.25 84 ASN A N 1
ATOM 658 C CA . ASN A 1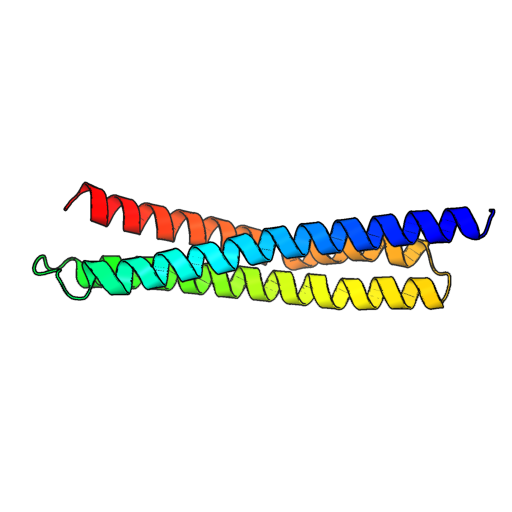 84 ? 17.524 3.619 -17.549 1.00 67.25 84 ASN A CA 1
ATOM 659 C C . ASN A 1 84 ? 17.526 2.716 -18.790 1.00 67.25 84 ASN A C 1
ATOM 661 O O . ASN A 1 84 ? 18.329 2.943 -19.691 1.00 67.25 84 ASN A O 1
ATOM 665 N N . CYS A 1 85 ? 16.599 1.758 -18.893 1.00 66.19 85 CYS A N 1
ATOM 666 C CA . CYS A 1 85 ? 16.444 0.936 -20.099 1.00 66.19 85 CYS A CA 1
ATOM 667 C C . CYS A 1 85 ? 16.051 1.776 -21.328 1.00 66.19 85 CYS A C 1
ATOM 669 O O . CYS A 1 85 ? 16.400 1.430 -22.456 1.00 66.19 85 CYS A O 1
ATOM 671 N N . LEU A 1 86 ? 15.376 2.918 -21.126 1.00 62.38 86 LEU A N 1
ATOM 672 C CA . LEU A 1 86 ? 15.082 3.878 -22.201 1.00 62.38 86 LEU A CA 1
ATOM 673 C C . LEU A 1 86 ? 16.344 4.567 -22.712 1.00 62.38 86 LEU A C 1
ATOM 675 O O . LEU A 1 86 ? 16.470 4.796 -23.912 1.00 62.38 86 LEU A O 1
ATOM 679 N N . LEU A 1 87 ? 17.266 4.902 -21.804 1.00 63.41 87 LEU A N 1
ATOM 680 C CA . LEU A 1 87 ? 18.544 5.530 -22.145 1.00 63.41 87 LEU A CA 1
ATOM 681 C C . LEU A 1 87 ? 19.462 4.566 -22.908 1.00 63.41 87 LEU A C 1
ATOM 683 O O . LEU A 1 87 ? 20.281 5.017 -23.705 1.00 63.41 87 LEU A O 1
ATOM 687 N N . THR A 1 88 ? 19.304 3.255 -22.705 1.00 71.12 88 THR A N 1
ATOM 688 C CA . THR A 1 88 ? 20.083 2.205 -23.380 1.00 71.12 88 THR A CA 1
ATOM 689 C C . THR A 1 88 ? 19.375 1.572 -24.584 1.00 71.12 88 THR A C 1
ATOM 691 O O . THR A 1 88 ? 19.920 0.637 -25.165 1.00 71.12 88 THR A O 1
ATOM 694 N N . LEU A 1 89 ? 18.193 2.074 -24.982 1.00 66.06 89 LEU A N 1
ATOM 695 C CA . LEU A 1 89 ? 17.356 1.550 -26.081 1.00 66.06 89 LEU A CA 1
ATOM 696 C C . LEU A 1 89 ? 16.925 0.073 -25.917 1.00 66.06 89 LEU A C 1
ATOM 698 O O . LEU A 1 89 ? 16.478 -0.562 -26.876 1.00 66.06 89 LEU A O 1
ATOM 702 N N . ASP A 1 90 ? 16.985 -0.471 -24.699 1.00 67.12 90 ASP A N 1
ATOM 703 C CA . ASP A 1 90 ? 16.600 -1.855 -24.406 1.00 67.12 90 ASP A CA 1
ATOM 704 C C . ASP A 1 90 ? 15.103 -1.956 -24.069 1.00 67.12 90 ASP A C 1
ATOM 706 O O . ASP A 1 90 ? 14.659 -1.977 -22.917 1.00 67.12 90 ASP A O 1
ATOM 710 N N . THR A 1 91 ? 14.297 -1.990 -25.128 1.00 66.38 91 THR A N 1
ATOM 711 C CA . THR A 1 91 ? 12.829 -2.060 -25.039 1.00 66.38 91 THR A CA 1
ATOM 712 C C . THR A 1 91 ? 12.300 -3.419 -24.571 1.00 66.38 91 THR A C 1
ATOM 714 O O . THR A 1 91 ? 11.178 -3.487 -24.064 1.00 66.38 91 THR A O 1
ATOM 717 N N . ALA A 1 92 ? 13.083 -4.495 -24.711 1.00 72.38 92 ALA A N 1
ATOM 718 C CA . ALA A 1 92 ? 12.694 -5.831 -24.267 1.00 72.38 92 ALA A CA 1
ATOM 719 C C . ALA A 1 92 ? 12.730 -5.910 -22.737 1.00 72.38 92 ALA A C 1
ATOM 721 O O . ALA A 1 92 ? 11.730 -6.272 -22.116 1.00 72.38 92 ALA A O 1
ATOM 722 N N . ARG A 1 93 ? 13.833 -5.445 -22.136 1.00 68.94 93 ARG A N 1
ATOM 723 C CA . ARG A 1 93 ? 14.006 -5.372 -20.681 1.00 68.94 93 ARG A CA 1
ATOM 724 C C . ARG A 1 93 ? 12.958 -4.476 -20.019 1.00 68.94 93 ARG A C 1
ATOM 726 O O . ARG A 1 93 ? 12.338 -4.868 -19.035 1.00 68.94 93 ARG A O 1
ATOM 733 N N . ALA A 1 94 ? 12.683 -3.305 -20.601 1.00 64.62 94 ALA A N 1
ATOM 734 C CA . ALA A 1 94 ? 11.693 -2.359 -20.076 1.00 64.62 94 ALA A CA 1
ATOM 735 C C . ALA A 1 94 ? 10.276 -2.957 -19.943 1.00 64.62 94 ALA A C 1
ATOM 737 O O . ALA A 1 94 ? 9.496 -2.530 -19.091 1.00 64.62 94 ALA A O 1
ATOM 738 N N . ARG A 1 95 ? 9.937 -3.950 -20.775 1.00 67.56 95 ARG A N 1
ATOM 739 C CA . ARG A 1 95 ? 8.626 -4.613 -20.784 1.00 67.56 95 ARG A CA 1
ATOM 740 C C . ARG A 1 95 ? 8.476 -5.682 -19.702 1.00 67.56 95 ARG A C 1
ATOM 742 O O . ARG A 1 95 ? 7.351 -5.981 -19.301 1.00 67.56 95 ARG A O 1
ATOM 749 N N . GLU A 1 96 ? 9.581 -6.275 -19.270 1.00 77.81 96 GLU A N 1
ATOM 750 C CA . GLU A 1 96 ? 9.597 -7.358 -18.282 1.00 77.81 96 GLU A CA 1
ATOM 751 C C . GLU A 1 96 ? 9.588 -6.815 -16.851 1.00 77.81 96 GLU A C 1
ATOM 753 O O . GLU A 1 96 ? 8.860 -7.341 -16.013 1.00 77.81 96 GLU A O 1
ATOM 758 N N . ILE A 1 97 ? 10.236 -5.669 -16.610 1.00 73.62 97 ILE A N 1
ATOM 759 C CA . ILE A 1 97 ? 10.354 -5.049 -15.279 1.00 73.62 97 ILE A CA 1
ATOM 760 C C . ILE A 1 97 ? 9.005 -4.915 -14.531 1.00 73.62 97 ILE A C 1
ATOM 762 O O . ILE A 1 97 ? 8.935 -5.316 -13.368 1.00 73.62 97 ILE A O 1
ATOM 766 N N . PRO A 1 98 ? 7.899 -4.421 -15.133 1.00 70.19 98 PRO A N 1
ATOM 767 C CA . PRO A 1 98 ? 6.615 -4.352 -14.429 1.00 70.19 98 PRO A CA 1
ATOM 768 C C . PRO A 1 98 ? 6.055 -5.729 -14.043 1.00 70.19 98 PRO A C 1
ATOM 770 O O . PRO A 1 98 ? 5.441 -5.875 -12.984 1.00 70.19 98 PRO A O 1
ATOM 773 N N . LYS A 1 99 ? 6.259 -6.748 -14.892 1.00 75.12 99 LYS A N 1
ATOM 774 C CA . LYS A 1 99 ? 5.826 -8.121 -14.604 1.00 75.12 99 LYS A CA 1
ATOM 775 C C . LYS A 1 99 ? 6.656 -8.725 -13.483 1.00 75.12 99 LYS A C 1
ATOM 777 O O . LYS A 1 99 ? 6.070 -9.338 -12.595 1.00 75.12 99 LYS A O 1
ATOM 782 N N . ASP A 1 100 ? 7.964 -8.502 -13.496 1.00 80.25 100 ASP A N 1
ATOM 783 C CA . ASP A 1 100 ? 8.887 -9.037 -12.499 1.00 80.25 100 ASP A CA 1
ATOM 784 C C . ASP A 1 100 ? 8.552 -8.491 -11.109 1.00 80.25 100 ASP A C 1
ATOM 786 O O . ASP A 1 100 ? 8.301 -9.263 -10.181 1.00 80.25 100 ASP A O 1
ATOM 790 N N . VAL A 1 101 ? 8.375 -7.169 -11.001 1.00 74.69 101 VAL A N 1
ATOM 791 C CA . VAL A 1 101 ? 7.960 -6.487 -9.763 1.00 74.69 101 VAL A CA 1
ATOM 792 C C . VAL A 1 101 ? 6.640 -7.041 -9.234 1.00 74.69 101 VAL A C 1
ATOM 794 O O . VAL A 1 101 ? 6.516 -7.305 -8.035 1.00 74.69 101 VAL A O 1
ATOM 797 N N . TRP A 1 102 ? 5.652 -7.254 -10.109 1.00 75.12 102 TRP A N 1
ATOM 798 C CA . TRP A 1 102 ? 4.391 -7.870 -9.704 1.00 75.12 102 TRP A CA 1
ATOM 799 C C . TRP A 1 102 ? 4.604 -9.310 -9.234 1.00 75.12 102 TRP A C 1
ATOM 801 O O . TRP A 1 102 ? 4.150 -9.679 -8.155 1.00 75.12 102 TRP A O 1
ATOM 811 N N . THR A 1 103 ? 5.312 -10.147 -9.992 1.00 80.94 103 THR A N 1
ATOM 812 C CA . THR A 1 103 ? 5.516 -11.553 -9.616 1.00 80.94 103 THR A CA 1
ATOM 813 C C . THR A 1 103 ? 6.267 -11.717 -8.300 1.00 80.94 103 THR A C 1
ATOM 815 O O . THR A 1 103 ? 5.897 -12.582 -7.504 1.00 80.94 103 THR A O 1
ATOM 818 N N . GLU A 1 104 ? 7.252 -10.860 -8.040 1.00 81.94 104 GLU A N 1
ATOM 819 C CA . GLU A 1 104 ? 8.111 -10.929 -6.862 1.00 81.94 104 GLU A CA 1
ATOM 820 C C . GLU A 1 104 ? 7.474 -10.273 -5.627 1.00 81.94 104 GLU A C 1
ATOM 822 O O . GLU A 1 104 ? 7.755 -10.659 -4.489 1.00 81.94 104 GLU A O 1
ATOM 827 N N . HIS A 1 105 ? 6.604 -9.274 -5.813 1.00 80.31 105 HIS A N 1
ATOM 828 C CA . HIS A 1 105 ? 6.080 -8.469 -4.703 1.00 80.31 105 HIS A CA 1
ATOM 829 C C . HIS A 1 105 ? 4.553 -8.462 -4.562 1.00 80.31 105 HIS A C 1
ATOM 831 O O . HIS A 1 105 ? 4.055 -7.889 -3.588 1.00 80.31 105 HIS A O 1
ATOM 837 N N . LYS A 1 106 ? 3.804 -9.175 -5.420 1.00 81.31 106 LYS A N 1
ATOM 838 C CA . LYS A 1 106 ? 2.340 -9.347 -5.294 1.00 81.31 106 LYS A CA 1
ATOM 839 C C . LYS A 1 106 ? 1.918 -9.828 -3.913 1.00 81.31 106 LYS A C 1
ATOM 841 O O . LYS A 1 106 ? 0.886 -9.406 -3.411 1.00 81.31 106 LYS A O 1
ATOM 846 N N . THR A 1 107 ? 2.709 -10.692 -3.276 1.00 82.19 107 THR A N 1
ATOM 847 C CA . THR A 1 107 ? 2.375 -11.256 -1.963 1.00 82.19 107 THR A CA 1
ATOM 848 C C . THR A 1 107 ? 2.303 -10.161 -0.902 1.00 82.19 107 THR A C 1
ATOM 850 O O . THR A 1 107 ? 1.411 -10.188 -0.063 1.00 82.19 107 THR A O 1
ATOM 853 N N . GLY A 1 108 ? 3.190 -9.161 -0.978 1.00 77.81 108 GLY A N 1
ATOM 854 C CA . GLY A 1 108 ? 3.169 -8.001 -0.087 1.00 77.81 108 GLY A CA 1
ATOM 855 C C . GLY A 1 108 ? 1.952 -7.107 -0.323 1.00 77.81 108 GLY A C 1
ATOM 856 O O . GLY A 1 108 ? 1.327 -6.679 0.640 1.00 77.81 108 GLY A O 1
ATOM 857 N N . TYR A 1 109 ? 1.574 -6.891 -1.586 1.00 80.06 109 TYR A N 1
ATOM 858 C CA . TYR A 1 109 ? 0.368 -6.137 -1.946 1.00 80.06 109 TYR A CA 1
ATOM 859 C C . TYR A 1 109 ? -0.918 -6.839 -1.477 1.00 80.06 109 TYR A C 1
ATOM 861 O O . TYR A 1 109 ? -1.767 -6.222 -0.840 1.00 80.06 109 TYR A O 1
ATOM 869 N N . ILE A 1 110 ? -1.043 -8.146 -1.730 1.00 84.44 110 ILE A N 1
ATOM 870 C CA . ILE A 1 110 ? -2.200 -8.944 -1.298 1.00 84.44 110 ILE A CA 1
ATOM 871 C C . ILE A 1 110 ? -2.282 -8.971 0.230 1.00 84.44 110 ILE A C 1
ATOM 873 O O . ILE A 1 110 ? -3.361 -8.781 0.787 1.00 84.44 110 ILE A O 1
ATOM 877 N N . ALA A 1 111 ? -1.152 -9.162 0.918 1.00 84.69 111 ALA A N 1
ATOM 878 C CA . ALA A 1 111 ? -1.107 -9.108 2.374 1.00 84.69 111 ALA A CA 1
ATOM 879 C C . ALA A 1 111 ? -1.542 -7.733 2.901 1.00 84.69 111 ALA A C 1
ATOM 881 O O . ALA A 1 111 ? -2.364 -7.681 3.811 1.00 84.69 111 ALA A O 1
ATOM 882 N N . ALA A 1 112 ? -1.062 -6.636 2.302 1.00 85.12 112 ALA A N 1
ATOM 883 C CA . ALA A 1 112 ? -1.477 -5.279 2.662 1.00 85.12 112 ALA A CA 1
ATOM 884 C C . ALA A 1 112 ? -2.995 -5.102 2.533 1.00 85.12 112 ALA A C 1
ATOM 886 O O . ALA A 1 112 ? -3.642 -4.639 3.467 1.00 85.12 112 ALA A O 1
ATOM 887 N N . TYR A 1 113 ? -3.569 -5.557 1.417 1.00 83.19 113 TYR A N 1
ATOM 888 C CA . TYR A 1 113 ? -5.002 -5.461 1.152 1.00 83.19 113 TYR A CA 1
ATOM 889 C C . TYR A 1 113 ? -5.848 -6.275 2.141 1.00 83.19 113 TYR A C 1
ATOM 891 O O . TYR A 1 113 ? -6.844 -5.784 2.669 1.00 83.19 113 TYR A O 1
ATOM 899 N N . VAL A 1 114 ? -5.437 -7.508 2.454 1.00 88.62 114 VAL A N 1
ATOM 900 C CA . VAL A 1 114 ? -6.127 -8.346 3.450 1.00 88.62 114 VAL A CA 1
ATOM 901 C C . VAL A 1 114 ? -6.056 -7.713 4.840 1.00 88.62 114 VAL A C 1
ATOM 903 O O . VAL A 1 114 ? -7.069 -7.643 5.533 1.00 88.62 114 VAL A O 1
ATOM 906 N N . VAL A 1 115 ? -4.882 -7.219 5.242 1.00 87.75 115 VAL A N 1
ATOM 907 C CA . VAL A 1 115 ? -4.694 -6.530 6.528 1.00 87.75 115 VAL A CA 1
ATOM 908 C C . VAL A 1 115 ? -5.555 -5.266 6.599 1.00 87.75 115 VAL A C 1
ATOM 910 O O . VAL A 1 115 ? -6.182 -5.026 7.630 1.00 87.75 115 VAL A O 1
ATOM 913 N N . GLN A 1 116 ? -5.649 -4.501 5.509 1.00 85.38 116 GLN A N 1
ATOM 914 C CA . GLN A 1 116 ? -6.497 -3.312 5.424 1.00 85.38 116 GLN A CA 1
ATOM 915 C C . GLN A 1 116 ? -7.976 -3.660 5.628 1.00 85.38 116 GLN A C 1
ATOM 917 O O . GLN A 1 116 ? -8.646 -3.044 6.458 1.00 85.38 116 GLN A O 1
ATOM 922 N N . LEU A 1 117 ? -8.483 -4.682 4.927 1.00 88.00 117 LEU A N 1
ATOM 923 C CA . LEU A 1 117 ? -9.867 -5.138 5.075 1.00 88.00 117 LEU A CA 1
ATOM 924 C C . LEU A 1 117 ? -10.171 -5.608 6.501 1.00 88.00 117 LEU A C 1
ATOM 926 O O . LEU A 1 117 ? -11.222 -5.267 7.041 1.00 88.00 117 LEU A O 1
ATOM 930 N N . LEU A 1 118 ? -9.256 -6.354 7.125 1.00 88.94 118 LEU A N 1
ATOM 931 C CA . LEU A 1 118 ? -9.407 -6.802 8.512 1.00 88.94 118 LEU A CA 1
ATOM 932 C C . LEU A 1 118 ? -9.409 -5.623 9.495 1.00 88.94 118 LEU A C 1
ATOM 934 O O . LEU A 1 118 ? -10.256 -5.580 10.388 1.00 88.94 118 LEU A O 1
ATOM 938 N N . GLY A 1 119 ? -8.504 -4.657 9.312 1.00 84.94 119 GLY A N 1
ATOM 939 C CA . GLY A 1 119 ? -8.441 -3.438 10.121 1.00 84.94 119 GLY A CA 1
ATOM 940 C C . GLY A 1 119 ? -9.726 -2.615 10.022 1.00 84.94 119 GLY A C 1
ATOM 941 O O . GLY A 1 119 ? -10.319 -2.275 11.046 1.00 84.94 119 GLY A O 1
ATOM 942 N N . LEU A 1 120 ? -10.215 -2.372 8.801 1.00 84.12 120 LEU A N 1
ATOM 943 C CA . LEU A 1 120 ? -11.477 -1.665 8.564 1.00 84.12 120 LEU A CA 1
ATOM 944 C C . LEU A 1 120 ? -12.676 -2.417 9.146 1.00 84.12 120 LEU A C 1
ATOM 946 O O . LEU A 1 120 ? -13.492 -1.809 9.834 1.00 84.12 120 LEU A O 1
ATOM 950 N N . ALA A 1 121 ? -12.783 -3.728 8.917 1.00 86.69 121 ALA A N 1
ATOM 951 C CA . ALA A 1 121 ? -13.888 -4.533 9.434 1.00 86.69 121 ALA A CA 1
ATOM 952 C C . ALA A 1 121 ? -13.950 -4.496 10.967 1.00 86.69 121 ALA A C 1
ATOM 954 O O . ALA A 1 121 ? -15.033 -4.357 11.537 1.00 86.69 121 ALA A O 1
ATOM 955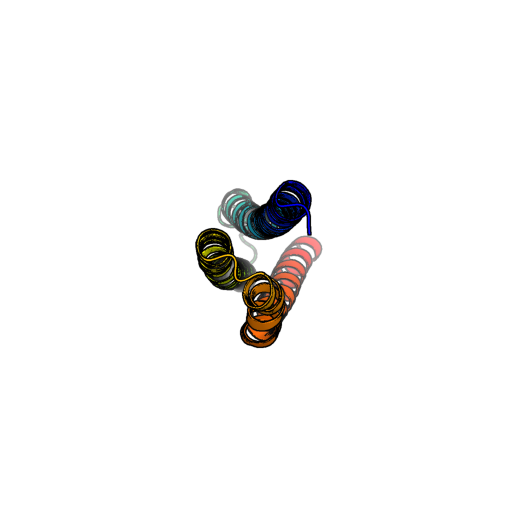 N N . LEU A 1 122 ? -12.795 -4.562 11.636 1.00 84.31 122 LEU A N 1
ATOM 956 C CA . LEU A 1 122 ? -12.714 -4.468 13.090 1.00 84.31 122 LEU A CA 1
ATOM 957 C C . LEU A 1 122 ? -13.129 -3.081 13.599 1.00 84.31 122 LEU A C 1
ATOM 959 O O . LEU A 1 122 ? -13.895 -2.988 14.559 1.00 84.31 122 LEU A O 1
ATOM 963 N N . LEU A 1 123 ? -12.664 -2.007 12.951 1.00 81.31 123 LEU A N 1
ATOM 964 C CA . LEU A 1 123 ? -13.039 -0.639 13.319 1.00 81.31 123 LEU A CA 1
ATOM 965 C C . LEU A 1 123 ? -14.535 -0.382 13.103 1.00 81.31 123 LEU A C 1
ATOM 967 O O . LEU A 1 123 ? -15.184 0.186 13.981 1.00 81.31 123 LEU A O 1
ATOM 971 N N . ILE A 1 124 ? -15.099 -0.862 11.990 1.00 82.12 124 ILE A N 1
ATOM 972 C CA . ILE A 1 124 ? -16.538 -0.793 11.707 1.00 82.12 124 ILE A CA 1
ATOM 973 C C . ILE A 1 124 ? -17.322 -1.575 12.762 1.00 82.12 124 ILE A C 1
ATOM 975 O O . ILE A 1 124 ? -18.277 -1.040 13.315 1.00 82.12 124 ILE A O 1
ATOM 979 N N . ALA A 1 125 ? -16.911 -2.798 13.107 1.00 80.75 125 ALA A N 1
ATOM 980 C CA . ALA A 1 125 ? -17.571 -3.587 14.147 1.00 80.75 125 ALA A CA 1
ATOM 981 C C . ALA A 1 125 ? -17.542 -2.876 15.512 1.00 80.75 125 ALA A C 1
ATOM 983 O O . ALA A 1 125 ? -18.555 -2.825 16.206 1.00 80.75 125 ALA A O 1
ATOM 984 N N . CYS A 1 126 ? -16.414 -2.255 15.869 1.00 76.00 126 CYS A N 1
ATOM 985 C CA . CYS A 1 126 ? -16.299 -1.449 17.086 1.00 76.00 126 CYS A CA 1
ATOM 986 C C . CYS A 1 126 ? -17.164 -0.180 17.050 1.00 76.00 126 CYS A C 1
ATOM 988 O O . CYS A 1 126 ? -17.510 0.345 18.108 1.00 76.00 126 CYS A O 1
ATOM 990 N N . TYR A 1 127 ? -17.484 0.340 15.861 1.00 71.31 127 TYR A N 1
ATOM 991 C CA . TYR A 1 127 ? -18.355 1.500 15.679 1.00 71.31 127 TYR A CA 1
ATOM 992 C C . TYR A 1 127 ? -19.839 1.130 15.697 1.00 71.31 127 TYR A C 1
ATOM 994 O O . TYR A 1 127 ? -20.600 1.786 16.388 1.00 71.31 127 TYR A O 1
ATOM 1002 N N . VAL A 1 128 ? -20.242 0.063 15.004 1.00 72.25 128 VAL A N 1
ATOM 1003 C CA . VAL A 1 128 ? -21.637 -0.413 14.955 1.00 72.25 128 VAL A CA 1
ATOM 1004 C C . VAL A 1 128 ? -22.090 -0.995 16.294 1.00 72.25 128 VAL A C 1
ATOM 1006 O O . VAL A 1 128 ? -23.263 -0.911 16.638 1.00 72.25 128 VAL A O 1
ATOM 1009 N N . ALA A 1 129 ? -21.178 -1.597 17.058 1.00 59.62 129 ALA A N 1
ATOM 1010 C CA . ALA A 1 129 ? -21.501 -2.127 18.378 1.00 59.62 129 ALA A CA 1
ATOM 1011 C C . ALA A 1 129 ? -21.561 -1.047 19.477 1.00 59.62 129 ALA A C 1
ATOM 1013 O O . ALA A 1 129 ? -21.856 -1.388 20.626 1.00 59.62 129 ALA A O 1
ATOM 1014 N N . ALA A 1 130 ? -21.142 0.197 19.203 1.00 55.09 130 ALA A N 1
ATOM 1015 C CA . ALA A 1 130 ? -21.101 1.317 20.159 1.00 55.09 130 ALA A CA 1
ATOM 1016 C C . ALA A 1 130 ? -22.410 2.103 20.129 1.00 55.09 130 ALA A C 1
ATOM 1018 O O . ALA A 1 130 ? -22.844 2.495 21.232 1.00 55.09 130 ALA A O 1
#

pLDDT: mean 73.82, std 9.36, range [52.47, 88.94]

Radius of gyration: 19.9 Å; chains: 1; bounding box: 42×24×65 Å

Sequence (130 aa):
MPEDLSKDYIKTLLSIVEEDKKAILLYVAFDLAVVSLTLSEKLLQDKGGREPFLAFGLGLLLLAAGLFFSYFRKMHLATFEIANCLLTLDTARAREIPKDVWTEHKTGYIAAYVVQLLGLALLIACYVAA

Secondary structure (DSSP, 8-state):
--HHHHHHHHHHHHHHHHHHHHHHHHHHHHHHHHHHHHHHHTTTT--SS-HHHHHHHHHHHHHHHHHHHHHHHHHHHHHHHHHHHHHTT-HHHHHHHHHHHHHHHHHHHHHHHHHHHHHHHHHHHHHHT-

Foldseek 3Di:
DPVVVVVVVLVVLLVVLVVVLVVLVVLLVVLVVVLVVCCVPDVVPDPDPCVVLLVVLNVLSNVLSVLSVVLSVQSVVLSVVLVVCVVVVNPVVNVCSVVVSCVVRVVSNVSSVVSNVVSVVSNVVVVVVD